Protein AF-A0A7W0YXS5-F1 (afdb_monomer_lite)

pLDDT: mean 85.9, std 16.38, range [38.0, 98.56]

Secondary structure (DSSP, 8-state):
-PPPP-------TTPPPPPTT----SSSS--SSS-HHHHHHHHHHHHHHS-SS--TTSHHHHHHHHHHHHHHHHHHHHHHTS-TT-SB--GGG--SHHHHHHHHH-GGGGBHHHHHHHHHHHHHHHHHHHHHHTT-

Radius of gyration: 17.47 Å; chains: 1; bounding box: 45×54×39 Å

Sequence (136 aa):
MRKVPRIHLRHPRGRAAPTPGSVTFGYGGQSELLDAGEWLFVADRCARVAPGRVTPGTEEARVARQQVATAEAAMGEVLAFVPEGEDMVPDEAMRTVRGRSVYDARPGRFYRDRLEVIRDTYQQIVAEMNAQASKA

Foldseek 3Di:
DDDDDDDDPDDDPDDDDADVLADADDDLAADPPDFLLVLQVLLVVLQVQQDPDDDAPDPSLSSNLNSLNSSLNSLSNSLNQADPPGQFRDQVSQVDPNNNVSCVVPVVCGGNVNSVVSSVVSVVVSVVSVVRNVVD

Structure (mmCIF, N/CA/C/O backbone):
data_AF-A0A7W0YXS5-F1
#
_entry.id   AF-A0A7W0YXS5-F1
#
loop_
_atom_site.group_PDB
_atom_site.id
_atom_site.type_symbol
_atom_site.label_atom_id
_atom_site.label_alt_id
_atom_site.label_comp_id
_atom_site.label_asym_id
_atom_site.label_entity_id
_atom_site.label_seq_id
_atom_site.pdbx_PDB_ins_code
_atom_site.Cartn_x
_atom_site.Cartn_y
_atom_site.Cartn_z
_atom_site.occupancy
_atom_site.B_iso_or_equiv
_atom_site.auth_seq_id
_atom_site.auth_comp_id
_atom_site.auth_asym_id
_atom_site.auth_atom_id
_atom_site.pdbx_PDB_model_num
ATOM 1 N N . MET A 1 1 ? 2.649 40.910 -25.543 1.00 47.62 1 MET A N 1
ATOM 2 C CA . MET A 1 1 ? 3.384 40.145 -24.506 1.00 47.62 1 MET A CA 1
ATOM 3 C C . MET A 1 1 ? 2.401 39.654 -23.447 1.00 47.62 1 MET A C 1
ATOM 5 O O . MET A 1 1 ? 1.893 40.471 -22.692 1.00 47.62 1 MET A O 1
ATOM 9 N N . ARG A 1 2 ? 2.063 38.356 -23.417 1.00 43.22 2 ARG A N 1
ATOM 10 C CA . ARG A 1 2 ? 1.245 37.767 -22.337 1.00 43.22 2 ARG A CA 1
ATOM 11 C C . ARG A 1 2 ? 2.172 37.371 -21.182 1.00 43.22 2 ARG A C 1
ATOM 13 O O . ARG A 1 2 ? 3.153 36.672 -21.414 1.00 43.22 2 ARG A O 1
ATOM 20 N N . LYS A 1 3 ? 1.890 37.850 -19.966 1.00 46.00 3 LYS A N 1
ATOM 21 C CA . LYS A 1 3 ? 2.625 37.466 -18.750 1.00 46.00 3 LYS A CA 1
ATOM 22 C C . LYS A 1 3 ? 2.304 36.008 -18.414 1.00 46.00 3 LYS A C 1
ATOM 24 O O . LYS A 1 3 ? 1.134 35.658 -18.292 1.00 46.00 3 LYS A O 1
ATOM 29 N N . VAL A 1 4 ? 3.335 35.179 -18.268 1.00 48.38 4 VAL A N 1
ATOM 30 C CA . VAL A 1 4 ? 3.206 33.801 -17.779 1.00 48.38 4 VAL A CA 1
ATOM 31 C C . VAL A 1 4 ? 3.007 33.864 -16.259 1.00 48.38 4 VAL A C 1
ATOM 33 O O . VAL A 1 4 ? 3.845 34.464 -15.580 1.00 48.38 4 VAL A O 1
ATOM 36 N N . PRO A 1 5 ? 1.915 33.319 -15.694 1.00 51.53 5 PRO A N 1
ATOM 37 C CA . PRO A 1 5 ? 1.729 33.307 -14.252 1.00 51.53 5 PRO A CA 1
ATOM 38 C C . PRO A 1 5 ? 2.752 32.367 -13.609 1.00 51.53 5 PRO A C 1
ATOM 40 O O . PRO A 1 5 ? 2.925 31.218 -14.014 1.00 51.53 5 PRO A O 1
ATOM 43 N N . ARG A 1 6 ? 3.458 32.880 -12.600 1.00 57.28 6 ARG A N 1
ATOM 44 C CA . ARG A 1 6 ? 4.452 32.129 -11.837 1.00 57.28 6 ARG A CA 1
ATOM 45 C C . ARG A 1 6 ? 3.710 31.227 -10.854 1.00 57.28 6 ARG A C 1
ATOM 47 O O . ARG A 1 6 ? 3.183 31.711 -9.855 1.00 57.28 6 ARG A O 1
ATOM 54 N N . ILE A 1 7 ? 3.633 29.933 -11.152 1.00 61.28 7 ILE A N 1
ATOM 55 C CA . ILE A 1 7 ? 3.078 28.948 -10.219 1.00 61.28 7 ILE A CA 1
ATOM 56 C C . ILE A 1 7 ? 4.044 28.848 -9.039 1.00 61.28 7 ILE A C 1
ATOM 58 O O . ILE A 1 7 ? 5.170 28.368 -9.166 1.00 61.28 7 ILE A O 1
ATOM 62 N N . HIS A 1 8 ? 3.612 29.340 -7.884 1.00 50.22 8 HIS A N 1
ATOM 63 C CA . HIS A 1 8 ? 4.313 29.136 -6.629 1.00 50.22 8 HIS A CA 1
ATOM 64 C C . HIS A 1 8 ? 3.918 27.766 -6.078 1.00 50.22 8 HIS A C 1
ATOM 66 O O . HIS A 1 8 ? 2.920 27.640 -5.374 1.00 50.22 8 HIS A O 1
ATOM 72 N N . LEU A 1 9 ? 4.701 26.736 -6.405 1.00 55.25 9 LEU A N 1
ATOM 73 C CA . LEU A 1 9 ? 4.616 25.444 -5.727 1.00 55.25 9 LEU A CA 1
ATOM 74 C C . LEU A 1 9 ? 5.017 25.657 -4.262 1.00 55.25 9 LEU A C 1
ATOM 76 O O . LEU A 1 9 ? 6.196 25.770 -3.923 1.00 55.25 9 LEU A O 1
ATOM 80 N N . ARG A 1 10 ? 4.021 25.790 -3.384 1.00 48.47 10 ARG A N 1
ATOM 81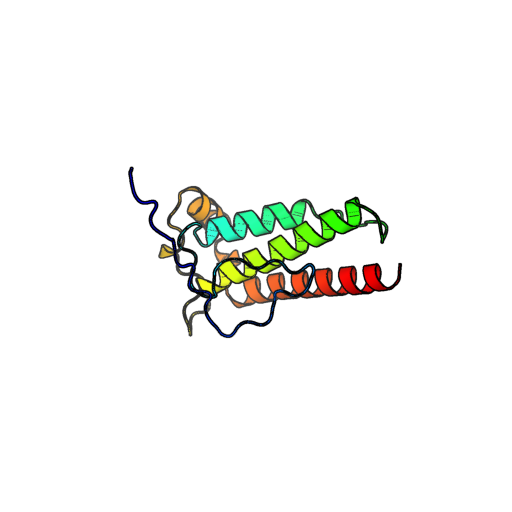 C CA . ARG A 1 10 ? 4.232 25.848 -1.939 1.00 48.47 10 ARG A CA 1
ATOM 82 C C . ARG A 1 10 ? 4.548 24.432 -1.468 1.00 48.47 10 ARG A C 1
ATOM 84 O O . ARG A 1 10 ? 3.638 23.636 -1.276 1.00 48.47 10 ARG A O 1
ATOM 91 N N . HIS A 1 11 ? 5.828 24.115 -1.284 1.00 49.28 11 HIS A N 1
ATOM 92 C CA . HIS A 1 11 ? 6.201 22.893 -0.576 1.00 49.28 11 HIS A CA 1
ATOM 93 C C . HIS A 1 11 ? 5.643 22.960 0.855 1.00 49.28 11 HIS A C 1
ATOM 95 O O . HIS A 1 11 ? 5.937 23.935 1.560 1.00 49.28 11 HIS A O 1
ATOM 101 N N . PRO A 1 12 ? 4.854 21.970 1.312 1.00 49.97 12 PRO A N 1
ATOM 102 C CA . PRO A 1 12 ? 4.552 21.856 2.728 1.00 49.97 12 PRO A CA 1
ATOM 103 C C . PRO A 1 12 ? 5.881 21.685 3.471 1.00 49.97 12 PRO A C 1
ATOM 105 O O . PRO A 1 12 ? 6.630 20.736 3.241 1.00 49.97 12 PRO A O 1
ATOM 108 N N . ARG A 1 13 ? 6.224 22.662 4.315 1.00 38.00 13 ARG A N 1
ATOM 109 C CA . ARG A 1 13 ? 7.388 22.563 5.200 1.00 38.00 13 ARG A CA 1
ATOM 110 C C . ARG A 1 13 ? 7.099 21.464 6.222 1.00 38.00 13 ARG A C 1
ATOM 112 O O . ARG A 1 13 ? 6.070 21.541 6.883 1.00 38.00 13 ARG A O 1
ATOM 119 N N . GLY A 1 14 ? 8.002 20.490 6.360 1.00 49.16 14 GLY A N 1
ATOM 120 C CA . GLY A 1 14 ? 7.972 19.542 7.483 1.00 49.16 14 GLY A CA 1
ATOM 121 C C . GLY A 1 14 ? 8.189 18.060 7.170 1.00 49.16 14 GLY A C 1
ATOM 122 O O . GLY A 1 14 ? 8.180 17.272 8.107 1.00 49.16 14 GLY A O 1
ATOM 123 N N . ARG A 1 15 ? 8.410 17.645 5.914 1.00 53.47 15 ARG A N 1
ATOM 124 C CA . ARG A 1 15 ? 8.787 16.250 5.623 1.00 53.47 15 ARG A CA 1
ATOM 125 C C . ARG A 1 15 ? 10.289 16.114 5.403 1.00 53.47 15 ARG A C 1
ATOM 127 O O . ARG A 1 15 ? 10.889 16.924 4.698 1.00 53.47 15 ARG A O 1
ATOM 134 N N . ALA A 1 16 ? 10.869 15.072 5.997 1.00 53.16 16 ALA A N 1
ATOM 135 C CA . ALA A 1 16 ? 12.180 14.580 5.601 1.00 53.16 16 ALA A CA 1
ATOM 136 C C . ALA A 1 16 ? 12.178 14.316 4.088 1.00 53.16 16 ALA A C 1
ATOM 138 O O . ALA A 1 16 ? 11.148 13.926 3.528 1.00 53.16 16 ALA A O 1
ATOM 139 N N . ALA A 1 17 ? 13.311 14.558 3.425 1.00 56.09 17 ALA A N 1
ATOM 140 C CA . ALA A 1 17 ? 13.460 14.180 2.027 1.00 56.09 17 ALA A CA 1
ATOM 141 C C . ALA A 1 17 ? 13.094 12.692 1.873 1.00 56.09 17 ALA A C 1
ATOM 143 O O . ALA A 1 17 ? 13.452 11.905 2.757 1.00 56.09 17 ALA A O 1
ATOM 144 N N . PRO A 1 18 ? 12.375 12.303 0.803 1.00 58.16 18 PRO A N 1
ATOM 145 C CA . PRO A 1 18 ? 12.113 10.895 0.552 1.00 58.16 18 PRO A CA 1
ATOM 146 C C . PRO A 1 18 ? 13.449 10.153 0.571 1.00 58.16 18 PRO A C 1
ATOM 148 O O . PRO A 1 18 ? 14.419 10.582 -0.062 1.00 58.16 18 PRO A O 1
ATOM 151 N N . THR A 1 19 ? 13.520 9.088 1.365 1.00 63.72 19 THR A N 1
ATOM 152 C CA . THR A 1 19 ? 14.706 8.239 1.427 1.00 63.72 19 THR A CA 1
ATOM 153 C C . THR A 1 19 ? 15.026 7.768 0.007 1.00 63.72 19 THR A C 1
ATOM 155 O O . THR A 1 19 ? 14.112 7.339 -0.697 1.00 63.72 19 THR A O 1
ATOM 158 N N . PRO A 1 20 ? 16.285 7.845 -0.462 1.00 64.19 20 PRO A N 1
ATOM 159 C CA . PRO A 1 20 ? 16.630 7.366 -1.794 1.00 64.19 20 PRO A CA 1
ATOM 160 C C . PRO A 1 20 ? 16.122 5.934 -2.013 1.00 64.19 20 PRO A C 1
ATOM 162 O O . PRO A 1 20 ? 16.494 5.020 -1.282 1.00 64.19 20 PRO A O 1
ATOM 165 N N . GLY A 1 21 ? 15.246 5.752 -3.005 1.00 68.31 21 GLY A N 1
ATOM 166 C CA . GLY A 1 21 ? 14.621 4.461 -3.309 1.00 68.31 21 GLY A CA 1
ATOM 167 C C . GLY A 1 21 ? 13.268 4.192 -2.640 1.00 68.31 21 GLY A C 1
ATOM 168 O O . GLY A 1 21 ? 12.699 3.136 -2.912 1.00 68.31 21 GLY A O 1
ATOM 169 N N . SER A 1 22 ? 12.726 5.106 -1.827 1.00 79.88 22 SER A N 1
ATOM 170 C CA . SER A 1 22 ? 11.333 5.029 -1.374 1.00 79.88 22 SER A CA 1
ATOM 171 C C . SER A 1 22 ? 10.367 5.589 -2.420 1.00 79.88 22 SER A C 1
ATOM 173 O O . SER A 1 22 ? 10.710 6.464 -3.220 1.00 79.88 22 SER A O 1
ATOM 175 N N . VAL A 1 23 ? 9.138 5.074 -2.411 1.00 87.94 23 VAL A N 1
ATOM 176 C CA . VAL A 1 23 ? 8.022 5.600 -3.202 1.00 87.94 23 VAL A CA 1
ATOM 177 C C . VAL A 1 23 ? 7.041 6.245 -2.246 1.00 87.94 23 VAL A C 1
ATOM 179 O O . VAL A 1 23 ? 6.803 5.758 -1.146 1.00 87.94 23 VAL A O 1
ATOM 182 N N . THR A 1 24 ? 6.482 7.382 -2.630 1.00 88.19 24 THR A N 1
ATOM 183 C CA . THR A 1 24 ? 5.436 8.028 -1.846 1.00 88.19 24 THR A CA 1
ATOM 184 C C . THR A 1 24 ? 4.467 8.703 -2.791 1.00 88.19 24 THR A C 1
ATOM 186 O O . THR A 1 24 ? 4.884 9.373 -3.738 1.00 88.19 24 THR A O 1
ATOM 189 N N . PHE A 1 25 ? 3.181 8.524 -2.519 1.00 88.00 25 PHE A N 1
ATOM 190 C CA . PHE A 1 25 ? 2.098 9.208 -3.202 1.00 88.00 25 PHE A CA 1
ATOM 191 C C . PHE A 1 25 ? 1.495 10.278 -2.287 1.00 88.00 25 PHE A C 1
ATOM 193 O O . PHE A 1 25 ? 1.719 10.288 -1.074 1.00 88.00 25 PHE A O 1
ATOM 200 N N . GLY A 1 26 ? 0.811 11.237 -2.914 1.00 80.38 26 GLY A N 1
ATOM 201 C CA . GLY A 1 26 ? 0.077 12.287 -2.219 1.00 80.38 26 GLY A CA 1
ATOM 202 C C . GLY A 1 26 ? 0.904 13.115 -1.227 1.00 80.38 26 GLY A C 1
ATOM 203 O O . GLY A 1 26 ? 2.129 13.241 -1.312 1.00 80.38 26 GLY A O 1
ATOM 204 N N . TYR A 1 27 ? 0.187 13.714 -0.275 1.00 76.25 27 TYR A N 1
ATOM 205 C CA . TYR A 1 27 ? 0.753 14.539 0.797 1.00 76.25 27 TYR A CA 1
ATOM 206 C C . TYR A 1 27 ? 0.216 14.148 2.186 1.00 76.25 27 TYR A C 1
ATOM 208 O O . TYR A 1 27 ? 0.244 14.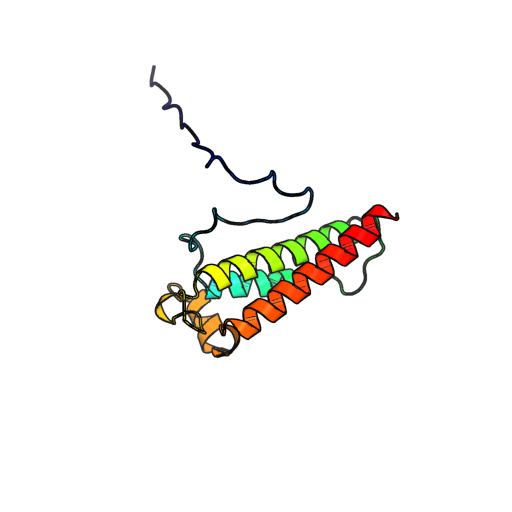965 3.102 1.00 76.25 27 TYR A O 1
ATOM 216 N N . GLY A 1 28 ? -0.249 12.902 2.350 1.00 72.38 28 GLY A N 1
ATOM 217 C CA . GLY A 1 28 ? -0.756 12.366 3.624 1.00 72.38 28 GLY A CA 1
ATOM 218 C C . GLY A 1 28 ? -2.252 12.580 3.881 1.00 72.38 28 GLY A C 1
ATOM 219 O O . GLY A 1 28 ? -2.713 12.295 4.979 1.00 72.38 28 GLY A O 1
ATOM 220 N N . GLY A 1 29 ? -2.994 13.080 2.892 1.00 77.94 29 GLY A N 1
ATOM 221 C CA . GLY A 1 29 ? -4.458 13.079 2.884 1.00 77.94 29 GLY A CA 1
ATOM 222 C C . GLY A 1 29 ? -5.006 12.015 1.935 1.00 77.94 29 GLY A C 1
ATOM 223 O O . GLY A 1 29 ? -4.247 11.408 1.180 1.00 77.94 29 GLY A O 1
ATOM 224 N N . GLN A 1 30 ? -6.324 11.827 1.956 1.00 87.00 30 GLN A N 1
ATOM 225 C CA . GLN A 1 30 ? -7.012 10.933 1.025 1.00 87.00 30 GLN A CA 1
ATOM 226 C C . GLN A 1 30 ? -6.766 11.335 -0.430 1.00 87.00 30 GLN A C 1
ATOM 228 O O . GLN A 1 30 ? -6.704 12.517 -0.774 1.00 87.00 30 GLN A O 1
ATOM 233 N N . SER A 1 31 ? -6.639 10.331 -1.292 1.00 92.56 31 SER A N 1
ATOM 234 C CA . SER A 1 31 ? -6.383 10.546 -2.708 1.00 92.56 31 SER A CA 1
ATOM 235 C C . SER A 1 31 ? -7.616 11.096 -3.429 1.00 92.56 31 SER A C 1
ATOM 237 O O . SER A 1 31 ? -8.707 10.532 -3.363 1.00 92.56 31 SER A O 1
ATOM 239 N N . GLU A 1 32 ? -7.439 12.181 -4.181 1.00 93.25 32 GLU A N 1
ATOM 240 C CA . GLU A 1 32 ? -8.510 12.748 -5.011 1.00 93.25 32 GLU A CA 1
ATOM 241 C C . GLU A 1 32 ? -8.599 12.059 -6.384 1.00 93.25 32 GLU A C 1
ATOM 243 O O . GLU A 1 32 ? -9.690 11.936 -6.952 1.00 93.25 32 GLU A O 1
ATOM 248 N N . LEU A 1 33 ? -7.461 11.565 -6.891 1.00 94.81 33 LEU A N 1
ATOM 249 C CA . LEU A 1 33 ? -7.313 11.035 -8.251 1.00 94.81 33 LEU A CA 1
ATOM 250 C C . LEU A 1 33 ? -7.754 9.582 -8.389 1.00 94.81 33 LEU A C 1
ATOM 252 O O . LEU A 1 33 ? -8.502 9.265 -9.307 1.00 94.81 33 LEU A O 1
ATOM 256 N N . LEU A 1 34 ? -7.268 8.716 -7.502 1.00 97.50 34 LEU A N 1
ATOM 257 C CA . LEU A 1 34 ? -7.632 7.306 -7.477 1.00 97.50 34 LEU A CA 1
ATOM 258 C C . LEU A 1 34 ? -8.501 7.052 -6.255 1.00 97.50 34 LEU A C 1
ATOM 260 O O . LEU A 1 34 ? -8.294 7.632 -5.188 1.00 97.50 34 LEU A O 1
ATOM 264 N N . ASP A 1 35 ? -9.492 6.193 -6.423 1.00 98.31 35 ASP A N 1
ATOM 265 C CA . ASP A 1 35 ? -10.290 5.714 -5.306 1.00 98.31 35 ASP A CA 1
ATOM 266 C C . ASP A 1 35 ? -9.574 4.565 -4.562 1.00 98.31 35 ASP A C 1
ATOM 268 O O . ASP A 1 35 ? -8.529 4.068 -5.000 1.00 98.31 35 ASP A O 1
ATOM 272 N N . ALA A 1 36 ? -10.103 4.144 -3.412 1.00 98.12 36 ALA A N 1
ATOM 273 C CA . ALA A 1 36 ? -9.448 3.122 -2.597 1.00 98.12 36 ALA A CA 1
ATOM 274 C C . ALA A 1 36 ? -9.310 1.763 -3.316 1.00 98.12 36 ALA A C 1
ATOM 276 O O . ALA A 1 36 ? -8.320 1.050 -3.134 1.00 98.12 36 ALA A O 1
ATOM 277 N N . GLY A 1 37 ? -10.275 1.397 -4.159 1.00 98.44 37 GLY A N 1
ATOM 278 C CA . GLY A 1 37 ? -10.241 0.150 -4.918 1.00 98.44 37 GLY A CA 1
ATOM 279 C C . GLY A 1 37 ? -9.247 0.201 -6.077 1.00 98.44 37 GLY A C 1
ATOM 280 O O . GLY A 1 37 ? -8.572 -0.791 -6.359 1.00 98.44 37 GLY A O 1
ATOM 281 N N . GLU A 1 38 ? -9.087 1.357 -6.717 1.00 98.56 38 GLU A N 1
ATOM 282 C CA . GLU A 1 38 ? -8.062 1.579 -7.734 1.00 98.56 38 GLU A CA 1
ATOM 283 C C . GLU A 1 38 ? -6.650 1.562 -7.147 1.00 98.56 38 GLU A C 1
ATOM 285 O O . GLU A 1 38 ? -5.753 0.972 -7.754 1.00 98.56 38 GLU A O 1
ATOM 290 N N . TRP A 1 39 ? -6.441 2.110 -5.949 1.00 98.38 39 TRP A N 1
ATOM 291 C CA . TRP A 1 39 ? -5.164 1.965 -5.245 1.00 98.38 39 TRP A CA 1
ATOM 292 C C . TRP A 1 39 ? -4.842 0.509 -4.916 1.00 98.38 39 TRP A C 1
ATOM 294 O O . TRP A 1 39 ? -3.718 0.060 -5.158 1.00 98.38 39 TRP A O 1
ATOM 304 N N . LEU A 1 40 ? -5.828 -0.269 -4.459 1.00 98.19 40 LEU A N 1
ATOM 305 C CA . LEU A 1 40 ? -5.629 -1.699 -4.221 1.00 98.19 40 LEU A CA 1
ATOM 306 C C . LEU A 1 40 ? -5.319 -2.458 -5.524 1.00 98.19 40 LEU A C 1
ATOM 308 O O . LEU A 1 40 ? -4.504 -3.383 -5.531 1.00 98.19 40 LEU A O 1
ATOM 312 N N . PHE A 1 41 ? -5.910 -2.044 -6.648 1.00 98.06 41 PHE A N 1
ATOM 313 C CA . PHE A 1 41 ? -5.557 -2.564 -7.970 1.00 98.06 41 PHE A CA 1
ATOM 314 C C . PHE A 1 41 ? -4.107 -2.242 -8.357 1.00 98.06 41 PHE A C 1
ATOM 316 O O . PHE A 1 41 ? -3.409 -3.118 -8.873 1.00 98.06 41 PHE A O 1
ATOM 323 N N . VAL A 1 42 ? -3.630 -1.017 -8.106 1.00 97.88 42 VAL A N 1
ATOM 324 C CA . VAL A 1 42 ? -2.225 -0.634 -8.333 1.00 97.88 42 VAL A CA 1
ATOM 325 C C . VAL A 1 42 ? -1.295 -1.505 -7.491 1.00 97.88 42 VAL A C 1
ATOM 327 O O . VAL A 1 42 ? -0.360 -2.091 -8.042 1.00 97.88 42 VAL A O 1
ATOM 330 N N . ALA A 1 43 ? -1.592 -1.668 -6.199 1.00 97.38 43 ALA A N 1
ATOM 331 C CA . ALA A 1 43 ? -0.811 -2.515 -5.302 1.00 97.38 43 ALA A CA 1
ATOM 332 C C . ALA A 1 43 ? -0.709 -3.958 -5.828 1.00 97.38 43 ALA A C 1
ATOM 334 O O . ALA A 1 43 ? 0.390 -4.503 -5.939 1.00 97.38 43 ALA A O 1
ATOM 335 N N . ASP A 1 44 ? -1.831 -4.549 -6.249 1.00 96.31 44 ASP A N 1
ATOM 336 C CA . ASP A 1 44 ? -1.865 -5.899 -6.821 1.00 96.31 44 ASP A CA 1
ATOM 337 C C . ASP A 1 44 ? -1.040 -6.028 -8.102 1.00 96.31 44 ASP A C 1
ATOM 339 O O . ASP A 1 44 ? -0.370 -7.040 -8.320 1.00 96.31 44 ASP A O 1
ATOM 343 N N . ARG A 1 45 ? -1.104 -5.029 -8.985 1.00 95.94 45 ARG A N 1
ATOM 344 C CA . ARG A 1 45 ? -0.367 -5.042 -10.254 1.00 95.94 45 ARG A CA 1
ATOM 345 C C . ARG A 1 45 ? 1.133 -4.974 -10.012 1.00 95.94 45 ARG A C 1
ATOM 347 O O . ARG A 1 45 ? 1.863 -5.757 -10.611 1.00 95.94 45 ARG A O 1
ATOM 354 N N . CYS A 1 46 ? 1.574 -4.096 -9.120 1.00 94.62 46 CYS A N 1
ATOM 355 C CA . CYS A 1 46 ? 2.984 -3.939 -8.791 1.00 94.62 46 CYS A CA 1
ATOM 356 C C . CYS A 1 46 ? 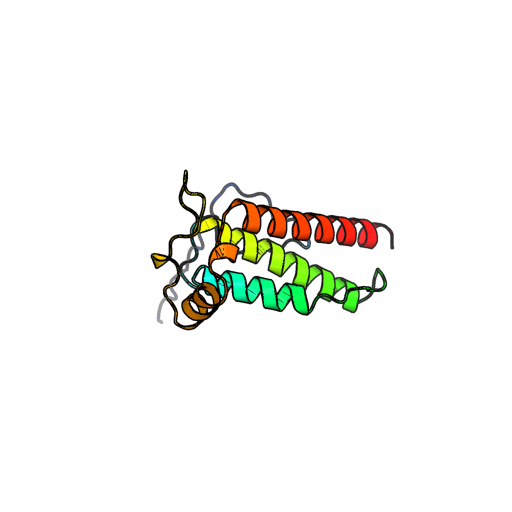3.537 -5.168 -8.052 1.00 94.62 46 CYS A C 1
ATOM 358 O O . CYS A 1 46 ? 4.572 -5.704 -8.445 1.00 94.62 46 CYS A O 1
ATOM 360 N N . ALA A 1 47 ? 2.809 -5.701 -7.067 1.00 91.19 47 ALA A N 1
ATOM 361 C CA . ALA A 1 47 ? 3.241 -6.881 -6.316 1.00 91.19 47 ALA A CA 1
ATOM 362 C C . ALA A 1 47 ? 3.367 -8.144 -7.190 1.00 91.19 47 ALA A C 1
ATOM 364 O O . ALA A 1 47 ? 4.266 -8.952 -6.981 1.00 91.19 47 ALA A O 1
ATOM 365 N N . ARG A 1 48 ? 2.506 -8.313 -8.205 1.00 87.75 48 ARG A N 1
ATOM 366 C CA . ARG A 1 48 ? 2.560 -9.463 -9.133 1.00 87.75 48 ARG A CA 1
ATOM 367 C C . ARG A 1 48 ? 3.760 -9.451 -10.071 1.00 87.75 48 ARG A C 1
ATOM 369 O O . ARG A 1 48 ? 4.161 -10.510 -10.543 1.00 87.75 48 ARG A O 1
ATOM 376 N N . VAL A 1 49 ? 4.266 -8.267 -10.404 1.00 75.56 49 VAL A N 1
ATOM 377 C CA . VAL A 1 49 ? 5.374 -8.101 -11.355 1.00 75.56 49 VAL A CA 1
ATOM 378 C C . VAL A 1 49 ? 6.730 -8.233 -10.655 1.00 75.56 49 VAL A C 1
ATOM 380 O O . VAL A 1 49 ? 7.738 -8.443 -11.325 1.00 75.56 49 VAL A O 1
ATOM 383 N N . ALA A 1 50 ? 6.770 -8.173 -9.319 1.00 67.94 50 ALA A N 1
ATOM 384 C CA . ALA A 1 50 ? 7.983 -8.419 -8.552 1.00 67.94 50 ALA A CA 1
ATOM 385 C C . ALA A 1 50 ? 8.468 -9.874 -8.771 1.00 67.94 50 ALA A C 1
ATOM 387 O O . ALA A 1 50 ? 7.773 -10.819 -8.387 1.00 67.94 50 ALA A O 1
ATOM 388 N N . PRO A 1 51 ? 9.644 -10.095 -9.388 1.00 62.22 51 PRO A N 1
ATOM 389 C CA . PRO A 1 51 ? 10.195 -11.430 -9.571 1.00 62.22 51 PRO A CA 1
ATOM 390 C C . PRO A 1 51 ? 10.536 -12.043 -8.208 1.00 62.22 51 PRO A C 1
ATOM 392 O O . PRO A 1 51 ? 11.191 -11.409 -7.383 1.00 62.22 51 PRO A O 1
ATOM 395 N N . GLY A 1 52 ? 10.128 -13.294 -7.975 1.00 66.81 52 GLY A N 1
ATOM 396 C CA . GLY A 1 52 ? 10.321 -13.963 -6.680 1.00 66.81 52 GLY A CA 1
ATOM 397 C C . GLY A 1 52 ? 11.788 -14.208 -6.296 1.00 66.81 52 GLY A C 1
ATOM 398 O O . GLY A 1 52 ? 12.099 -14.344 -5.116 1.00 66.81 52 GLY A O 1
ATOM 399 N N . ARG A 1 53 ? 12.702 -14.254 -7.273 1.00 72.00 53 ARG A N 1
ATOM 400 C CA . ARG A 1 53 ? 14.154 -14.251 -7.054 1.00 72.00 53 ARG A CA 1
ATOM 401 C C . ARG A 1 53 ? 14.813 -13.361 -8.097 1.00 72.00 53 ARG A C 1
ATOM 403 O O . ARG A 1 53 ? 14.599 -13.551 -9.290 1.00 72.00 53 ARG A O 1
ATOM 410 N N . VAL A 1 54 ? 15.628 -12.426 -7.630 1.00 83.00 54 VAL A N 1
ATOM 411 C CA . VAL A 1 54 ? 16.448 -11.538 -8.456 1.00 83.00 54 VAL A CA 1
ATOM 412 C C . VAL A 1 54 ? 17.890 -11.608 -7.977 1.00 83.00 54 VAL A C 1
ATOM 414 O O . VAL A 1 54 ? 18.141 -11.765 -6.782 1.00 83.00 54 VAL A O 1
ATOM 417 N N . THR A 1 55 ? 18.840 -11.504 -8.901 1.00 86.31 55 THR A N 1
ATOM 418 C CA . THR A 1 55 ? 20.260 -11.411 -8.547 1.00 86.31 55 THR A CA 1
ATOM 419 C C . THR A 1 55 ? 20.552 -9.994 -8.049 1.00 86.31 55 THR A C 1
ATOM 421 O O . THR A 1 55 ? 20.260 -9.042 -8.779 1.00 86.31 55 THR A O 1
ATOM 424 N N . PRO A 1 56 ? 21.117 -9.808 -6.841 1.00 85.38 56 PRO A N 1
ATOM 425 C CA . PRO A 1 56 ? 21.473 -8.481 -6.342 1.00 85.38 56 PRO A CA 1
ATOM 426 C C . PRO A 1 56 ? 22.370 -7.707 -7.319 1.00 85.38 56 PRO A C 1
ATOM 428 O O . PRO A 1 56 ? 23.184 -8.297 -8.024 1.00 85.38 56 PRO A O 1
ATOM 431 N N . GLY A 1 57 ? 22.202 -6.384 -7.375 1.00 85.00 57 GLY A N 1
ATOM 432 C CA . GLY A 1 57 ? 22.991 -5.497 -8.244 1.00 85.00 57 GLY A CA 1
ATOM 433 C C . GLY A 1 57 ? 22.556 -5.445 -9.716 1.00 85.00 57 GLY A C 1
ATOM 434 O O . GLY A 1 57 ? 23.103 -4.653 -10.478 1.00 85.00 57 GLY A O 1
ATOM 435 N N . THR A 1 58 ? 21.565 -6.241 -10.125 1.00 89.62 58 THR A N 1
ATOM 436 C CA . THR A 1 58 ? 21.039 -6.240 -11.502 1.00 89.62 58 THR A CA 1
ATOM 437 C C . THR A 1 58 ? 19.940 -5.197 -11.726 1.00 89.62 58 THR A C 1
ATOM 439 O O . THR A 1 58 ? 19.324 -4.695 -10.778 1.00 89.62 58 THR A O 1
ATOM 442 N N . GLU A 1 59 ? 19.652 -4.893 -12.995 1.00 89.00 59 GLU A N 1
ATOM 443 C CA . GLU A 1 59 ? 18.524 -4.030 -13.359 1.00 89.00 59 GLU A CA 1
ATOM 444 C C . GLU A 1 59 ? 17.192 -4.652 -12.932 1.00 89.00 59 GLU A C 1
ATOM 446 O O . GLU A 1 59 ? 16.315 -3.969 -12.405 1.00 89.00 59 GLU A O 1
ATOM 451 N N . GLU A 1 60 ? 17.063 -5.967 -13.077 1.00 88.88 60 GLU A N 1
ATOM 452 C CA . GLU A 1 60 ? 15.895 -6.731 -12.661 1.00 88.88 60 GLU A CA 1
ATOM 453 C C . GLU A 1 60 ? 15.653 -6.585 -11.156 1.00 88.88 60 GLU A C 1
ATOM 455 O O . GLU A 1 60 ? 14.512 -6.383 -10.740 1.00 88.88 60 GLU A O 1
ATOM 460 N N . ALA A 1 61 ? 16.711 -6.608 -10.336 1.00 88.31 61 ALA A N 1
ATOM 461 C CA . ALA A 1 61 ? 16.599 -6.359 -8.901 1.00 88.31 61 ALA A CA 1
ATOM 462 C C . ALA A 1 61 ? 16.157 -4.923 -8.587 1.00 88.31 61 ALA A C 1
ATOM 464 O O . ALA A 1 61 ? 15.328 -4.707 -7.698 1.00 88.31 61 ALA A O 1
ATOM 465 N N . ARG A 1 62 ? 16.652 -3.934 -9.341 1.00 88.81 62 ARG A N 1
ATOM 466 C CA . ARG A 1 62 ? 16.230 -2.534 -9.197 1.00 88.81 62 ARG A CA 1
ATOM 467 C C . ARG A 1 62 ? 14.750 -2.354 -9.531 1.00 88.81 62 ARG A C 1
ATOM 469 O O . ARG A 1 62 ? 14.035 -1.696 -8.772 1.00 88.81 62 ARG A O 1
ATOM 476 N N . VAL A 1 63 ? 14.288 -2.951 -10.630 1.00 89.94 63 VAL A N 1
ATOM 477 C CA . VAL A 1 63 ? 12.880 -2.922 -11.054 1.00 89.94 63 VAL A CA 1
ATOM 478 C C . VAL A 1 63 ? 11.999 -3.655 -10.047 1.00 89.94 63 VAL A C 1
ATOM 480 O O . VAL A 1 63 ? 10.976 -3.111 -9.640 1.00 89.94 63 VAL A O 1
ATOM 483 N N . ALA A 1 64 ? 12.408 -4.840 -9.588 1.00 90.94 64 ALA A N 1
ATOM 484 C CA . ALA A 1 64 ? 11.698 -5.609 -8.568 1.00 90.94 64 ALA A CA 1
ATOM 485 C C . ALA A 1 64 ? 11.456 -4.780 -7.306 1.00 90.94 64 ALA A C 1
ATOM 487 O O . ALA A 1 64 ? 10.315 -4.613 -6.877 1.00 90.94 64 ALA A O 1
ATOM 488 N N . ARG A 1 65 ? 12.524 -4.182 -6.769 1.00 91.12 65 ARG A N 1
ATOM 489 C CA . ARG A 1 65 ? 12.447 -3.299 -5.605 1.00 91.12 65 ARG A CA 1
ATOM 490 C C . ARG A 1 65 ? 11.497 -2.133 -5.856 1.00 91.12 65 ARG A C 1
ATOM 492 O O . ARG A 1 65 ? 10.664 -1.837 -5.006 1.00 91.12 65 ARG A O 1
ATOM 499 N N . GLN A 1 66 ? 11.599 -1.483 -7.016 1.00 92.19 66 GLN A N 1
ATOM 500 C CA . GLN A 1 66 ? 10.732 -0.359 -7.367 1.00 92.19 66 GLN A CA 1
ATOM 501 C C . GLN A 1 66 ? 9.251 -0.763 -7.394 1.00 92.19 66 GLN A C 1
ATOM 503 O O . GLN A 1 66 ? 8.403 -0.005 -6.926 1.00 92.19 66 GLN A O 1
ATOM 508 N N . GLN A 1 67 ? 8.931 -1.951 -7.911 1.00 94.38 67 GLN A N 1
ATOM 509 C CA . GLN A 1 67 ? 7.562 -2.465 -7.934 1.00 94.38 67 GLN A CA 1
ATOM 510 C C . GLN A 1 67 ? 7.046 -2.761 -6.522 1.00 94.38 67 GLN A C 1
ATOM 512 O O . GLN A 1 67 ? 5.954 -2.316 -6.180 1.00 94.38 67 GLN A O 1
ATOM 517 N N . VAL A 1 68 ? 7.829 -3.427 -5.667 1.00 94.44 68 VAL A N 1
ATOM 518 C CA . VAL A 1 68 ? 7.399 -3.703 -4.283 1.00 94.44 68 VAL A CA 1
ATOM 519 C C . VAL A 1 68 ? 7.236 -2.406 -3.482 1.00 94.44 68 VAL A C 1
ATOM 521 O O . VAL A 1 68 ? 6.224 -2.243 -2.809 1.00 94.44 68 VAL A O 1
ATOM 524 N N . ALA A 1 69 ? 8.151 -1.442 -3.622 1.00 94.44 69 ALA A N 1
ATOM 525 C CA . ALA A 1 69 ? 8.023 -0.127 -2.985 1.00 94.44 69 ALA A CA 1
ATOM 526 C C . ALA A 1 69 ? 6.788 0.643 -3.483 1.00 94.44 69 ALA A C 1
ATOM 528 O O . ALA A 1 69 ? 6.109 1.318 -2.718 1.00 94.44 69 ALA A O 1
ATOM 529 N N . THR A 1 70 ? 6.446 0.506 -4.767 1.00 95.75 70 THR A N 1
ATOM 530 C CA . THR A 1 70 ? 5.215 1.096 -5.312 1.00 95.75 70 THR A CA 1
ATOM 531 C C . THR A 1 70 ? 3.970 0.426 -4.732 1.00 95.75 70 THR A C 1
ATOM 533 O O . THR A 1 70 ? 2.998 1.115 -4.426 1.00 95.75 70 THR A O 1
ATOM 536 N N . ALA A 1 71 ? 3.994 -0.897 -4.544 1.00 96.62 71 ALA A N 1
ATOM 537 C CA . ALA A 1 71 ? 2.899 -1.623 -3.910 1.00 96.62 71 ALA A CA 1
ATOM 538 C C . ALA A 1 71 ? 2.724 -1.222 -2.436 1.00 96.62 71 ALA A C 1
ATOM 540 O O . ALA A 1 71 ? 1.599 -0.984 -2.011 1.00 96.62 71 ALA A O 1
ATOM 541 N N . GLU A 1 72 ? 3.816 -1.086 -1.681 1.00 96.19 72 GLU A N 1
ATOM 542 C CA . GLU A 1 72 ? 3.819 -0.586 -0.298 1.00 96.19 72 GLU A CA 1
ATOM 543 C C . GLU A 1 72 ? 3.196 0.812 -0.197 1.00 96.19 72 GLU A C 1
ATOM 545 O O . GLU A 1 72 ? 2.228 1.004 0.541 1.00 96.19 72 GLU A O 1
ATOM 550 N N . ALA A 1 73 ? 3.665 1.756 -1.016 1.00 96.06 73 ALA A N 1
ATOM 551 C CA . ALA A 1 73 ? 3.120 3.110 -1.052 1.00 96.06 73 ALA A CA 1
ATOM 552 C C . ALA A 1 73 ? 1.629 3.136 -1.436 1.00 96.06 73 ALA A C 1
ATOM 554 O O . ALA A 1 73 ? 0.849 3.871 -0.833 1.00 96.06 73 ALA A O 1
ATOM 555 N N . ALA A 1 74 ? 1.208 2.307 -2.398 1.00 97.25 74 ALA A N 1
ATOM 556 C CA . ALA A 1 74 ? -0.196 2.188 -2.785 1.00 97.25 74 ALA A CA 1
ATOM 557 C C . ALA A 1 74 ? -1.072 1.636 -1.646 1.00 97.25 74 ALA A C 1
ATOM 559 O O . ALA A 1 74 ? -2.180 2.125 -1.449 1.00 97.25 74 ALA A O 1
ATOM 560 N N . MET A 1 75 ? -0.583 0.674 -0.855 1.00 97.50 75 MET A N 1
ATOM 561 C CA . MET A 1 75 ? -1.297 0.195 0.339 1.00 97.50 75 MET A CA 1
ATOM 562 C C . MET A 1 75 ? -1.469 1.305 1.384 1.00 97.50 75 MET A C 1
ATOM 564 O O . MET A 1 75 ? -2.525 1.395 2.009 1.00 97.50 75 MET A O 1
ATOM 568 N N . GLY A 1 76 ? -0.465 2.175 1.538 1.00 96.00 76 GLY A N 1
ATOM 569 C CA . GLY A 1 76 ? -0.565 3.379 2.365 1.00 96.00 76 GLY A CA 1
ATOM 570 C C . GLY A 1 76 ? -1.688 4.321 1.917 1.00 96.00 76 GLY A C 1
ATOM 571 O O . GLY A 1 76 ? -2.444 4.809 2.754 1.00 96.00 76 GLY A O 1
ATOM 572 N N . GLU A 1 77 ? -1.858 4.514 0.608 1.00 97.81 77 GLU A N 1
ATOM 573 C CA . GLU A 1 77 ? -2.962 5.312 0.060 1.00 97.81 77 GLU A CA 1
ATOM 574 C C . GLU A 1 77 ? -4.330 4.660 0.302 1.00 97.81 77 GLU A C 1
ATOM 576 O O . GLU A 1 77 ? -5.268 5.368 0.656 1.00 97.81 77 GLU A O 1
ATOM 581 N N . VAL A 1 78 ? -4.462 3.327 0.194 1.00 97.75 78 VAL A N 1
ATOM 582 C CA . VAL A 1 78 ? -5.716 2.629 0.559 1.00 97.75 78 VAL A CA 1
ATOM 583 C C . VAL A 1 78 ? -6.047 2.858 2.036 1.00 97.75 78 VAL A C 1
ATOM 585 O O . VAL A 1 78 ? -7.186 3.179 2.369 1.00 97.75 78 VAL A O 1
ATOM 588 N N . LEU A 1 79 ? -5.055 2.730 2.922 1.00 96.88 79 LEU A N 1
ATOM 589 C CA . LEU A 1 79 ? -5.226 2.928 4.364 1.00 96.88 79 LEU A CA 1
ATOM 590 C C . LEU A 1 79 ? -5.656 4.351 4.727 1.00 96.88 79 LEU A C 1
ATOM 592 O O . LEU A 1 79 ? -6.407 4.524 5.682 1.00 96.88 79 LEU A O 1
ATOM 596 N N . ALA A 1 80 ? -5.244 5.358 3.953 1.00 96.00 80 ALA A N 1
ATOM 597 C CA . ALA A 1 80 ? -5.669 6.742 4.163 1.00 96.00 80 ALA A CA 1
ATOM 598 C C . ALA A 1 80 ? -7.188 6.939 3.985 1.00 96.00 80 ALA A C 1
ATOM 600 O O . ALA A 1 80 ? -7.745 7.912 4.495 1.00 96.00 80 ALA A O 1
ATOM 601 N N . PHE A 1 81 ? -7.874 6.021 3.292 1.00 96.94 81 PHE A N 1
ATOM 602 C CA . PHE A 1 81 ? -9.333 6.039 3.180 1.00 96.94 81 PHE A CA 1
ATOM 603 C C . PHE A 1 81 ? -10.058 5.455 4.392 1.00 96.94 81 PHE A C 1
ATOM 605 O O . PHE A 1 81 ? -11.264 5.658 4.486 1.00 96.94 81 PHE A O 1
ATOM 612 N N . VAL A 1 82 ? -9.376 4.762 5.312 1.00 96.62 82 VAL A N 1
ATOM 613 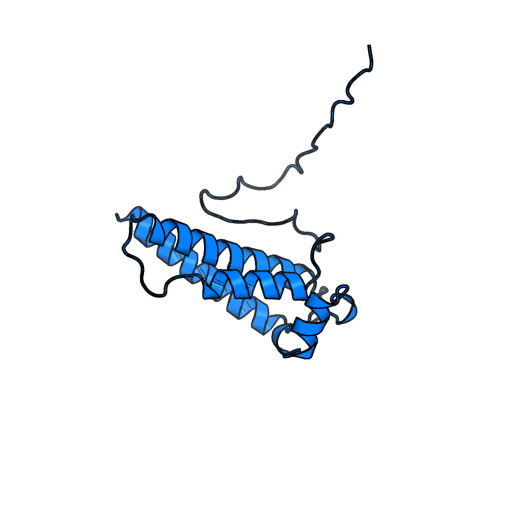C CA . VAL A 1 82 ? -10.014 4.235 6.526 1.00 96.62 82 VAL A CA 1
ATOM 614 C C . VAL A 1 82 ? -10.159 5.370 7.547 1.00 96.62 82 VAL A C 1
ATOM 616 O O . VAL A 1 82 ? -9.135 5.880 8.017 1.00 96.62 82 VAL A O 1
ATOM 619 N N . PRO A 1 83 ? -11.389 5.774 7.919 1.00 95.50 83 PRO A N 1
ATOM 620 C CA . PRO A 1 83 ? -11.599 6.814 8.918 1.00 95.50 83 PRO A CA 1
ATOM 621 C C . PRO A 1 83 ? -10.977 6.449 10.269 1.00 95.50 83 PRO A C 1
ATOM 623 O O . PRO A 1 83 ? -10.759 5.279 10.591 1.00 95.50 83 PRO A O 1
ATOM 626 N N . GLU A 1 84 ? -10.686 7.464 11.078 1.00 93.38 84 GLU A N 1
ATOM 627 C CA . GLU A 1 84 ? -10.219 7.250 12.446 1.00 93.38 84 GLU A CA 1
ATOM 628 C C . GLU A 1 84 ? -11.289 6.510 13.265 1.00 93.38 84 GLU A C 1
ATOM 630 O O . GLU A 1 84 ? -12.459 6.883 13.238 1.00 93.38 84 GLU A O 1
ATOM 635 N N . GLY A 1 85 ? -10.887 5.451 13.974 1.00 94.56 85 GLY A N 1
ATOM 636 C CA . GLY A 1 85 ? -11.793 4.609 14.765 1.00 94.56 85 GLY A CA 1
ATOM 637 C C . GLY A 1 85 ? -12.558 3.540 13.978 1.00 94.56 85 GLY A C 1
ATOM 638 O O . GLY A 1 85 ? -13.232 2.728 14.600 1.00 94.56 85 GLY A O 1
ATOM 639 N N . GLU A 1 86 ? -12.429 3.508 12.649 1.00 97.00 86 GLU A N 1
ATOM 640 C CA . GLU A 1 86 ? -13.048 2.486 11.802 1.00 97.00 86 GLU A CA 1
ATOM 641 C C . GLU A 1 86 ? -12.057 1.380 11.422 1.00 97.00 86 GLU A C 1
ATOM 643 O O . GLU A 1 86 ? -10.860 1.625 11.215 1.00 97.00 86 GLU A O 1
ATOM 648 N N . ASP A 1 87 ? -12.587 0.170 11.251 1.00 97.81 87 ASP A N 1
ATOM 649 C CA . ASP A 1 87 ? -11.812 -1.036 10.932 1.00 97.81 87 ASP A CA 1
ATOM 650 C C . ASP A 1 87 ? -11.792 -1.357 9.434 1.00 97.81 87 ASP A C 1
ATOM 652 O O . ASP A 1 87 ? -11.171 -2.333 9.012 1.00 97.81 87 ASP A O 1
ATOM 656 N N . MET A 1 88 ? -12.480 -0.577 8.599 1.00 98.06 88 MET A N 1
ATOM 657 C CA . MET A 1 88 ? -12.632 -0.874 7.176 1.00 98.06 88 MET A CA 1
ATOM 658 C C . MET A 1 88 ? -12.741 0.393 6.334 1.00 98.06 88 MET A C 1
ATOM 660 O O . MET A 1 88 ? -13.285 1.405 6.770 1.00 98.06 88 MET A O 1
ATOM 664 N N . VAL A 1 89 ? -12.244 0.329 5.098 1.00 98.12 89 VAL A N 1
ATOM 665 C CA . VAL A 1 89 ? -12.516 1.377 4.110 1.00 98.12 89 VAL A CA 1
ATOM 666 C C . VAL A 1 89 ? -14.030 1.424 3.830 1.00 98.12 89 VAL A C 1
ATOM 668 O O . VAL A 1 89 ? -14.590 0.386 3.456 1.00 98.12 89 VAL A O 1
ATOM 671 N N . PRO A 1 90 ? -14.682 2.595 3.960 1.00 97.12 90 PRO A N 1
ATOM 672 C CA . PRO A 1 90 ? -16.102 2.757 3.674 1.00 97.12 90 PRO A CA 1
ATOM 673 C C . PRO A 1 90 ? -16.394 2.488 2.198 1.00 97.12 90 PRO A C 1
ATOM 675 O O . PRO A 1 90 ? -15.568 2.760 1.319 1.00 97.12 90 PRO A O 1
ATOM 678 N N . ASP A 1 91 ? -17.568 1.946 1.898 1.00 95.94 91 ASP A N 1
ATOM 679 C CA . ASP A 1 91 ? -17.909 1.570 0.530 1.00 95.94 91 ASP A CA 1
ATOM 680 C C . ASP A 1 91 ? -18.088 2.804 -0.372 1.00 95.94 91 ASP A C 1
ATOM 682 O O . ASP A 1 91 ? -17.830 2.731 -1.577 1.00 95.94 91 ASP A O 1
ATOM 686 N N . GLU A 1 92 ? -18.428 3.964 0.195 1.00 96.75 92 GLU A N 1
ATOM 687 C CA . GLU A 1 92 ? -18.508 5.241 -0.513 1.00 96.75 92 GLU A CA 1
ATOM 688 C C . GLU A 1 92 ? -17.142 5.703 -1.043 1.00 96.75 92 GLU A C 1
ATOM 690 O O . GLU A 1 92 ? -17.075 6.500 -1.9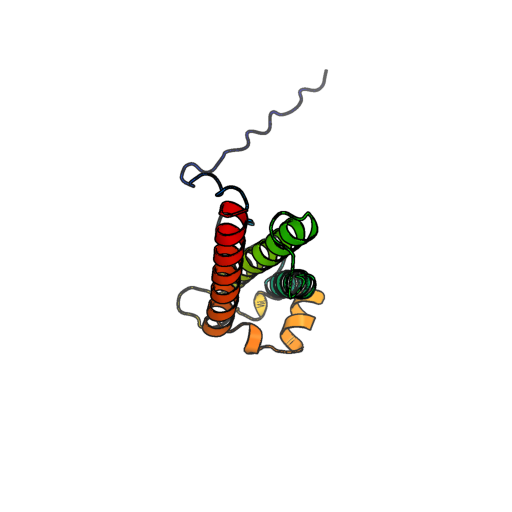84 1.00 96.75 92 GLU A O 1
ATOM 695 N N . ALA A 1 93 ? -16.037 5.157 -0.518 1.00 97.25 93 ALA A N 1
ATOM 696 C CA . ALA A 1 93 ? -14.699 5.401 -1.049 1.00 97.25 93 ALA A CA 1
ATOM 697 C C . ALA A 1 93 ? -14.444 4.704 -2.398 1.00 97.25 93 ALA A C 1
ATOM 699 O O . ALA A 1 93 ? -13.419 4.978 -3.020 1.00 97.25 93 ALA A O 1
ATOM 700 N N . MET A 1 94 ? -15.347 3.842 -2.885 1.00 98.06 94 MET A N 1
ATOM 701 C CA . MET A 1 94 ? -15.272 3.190 -4.203 1.00 98.06 94 MET A CA 1
ATOM 702 C C . MET A 1 94 ? -16.077 3.988 -5.238 1.00 98.06 94 MET A C 1
ATOM 704 O O . MET A 1 94 ? -17.206 3.630 -5.596 1.00 98.06 94 MET A O 1
ATOM 708 N N . ARG A 1 95 ? -15.497 5.106 -5.687 1.00 97.81 95 ARG A N 1
ATOM 709 C CA . ARG A 1 95 ? -16.138 6.112 -6.556 1.00 97.81 95 ARG A CA 1
ATOM 710 C C . ARG A 1 95 ? -16.169 5.721 -8.035 1.00 97.81 95 ARG A C 1
ATOM 712 O O . ARG A 1 95 ? -16.968 6.256 -8.800 1.00 97.81 95 ARG A O 1
ATOM 719 N N . THR A 1 96 ? -15.282 4.829 -8.458 1.00 98.06 96 THR A N 1
ATOM 720 C CA . THR A 1 96 ? -15.108 4.425 -9.854 1.00 98.06 96 THR A CA 1
ATOM 721 C C . THR A 1 96 ? -15.631 3.015 -10.099 1.00 98.06 96 THR A C 1
ATOM 723 O O . THR A 1 96 ? -15.687 2.173 -9.203 1.00 98.06 96 THR A O 1
ATOM 726 N N . VAL A 1 97 ? -15.952 2.716 -11.361 1.00 98.19 97 VAL A N 1
ATOM 727 C CA . VAL A 1 97 ? -16.360 1.364 -11.784 1.00 98.19 97 VAL A CA 1
ATOM 728 C C . VAL A 1 97 ? -15.262 0.336 -11.496 1.00 98.19 97 VAL A C 1
ATOM 730 O O . VAL A 1 97 ? -15.547 -0.783 -11.072 1.00 98.19 97 VAL A O 1
ATOM 733 N N . ARG A 1 98 ? -13.992 0.710 -11.703 1.00 97.94 98 ARG A N 1
ATOM 734 C CA . ARG A 1 98 ? -12.853 -0.175 -11.442 1.00 97.94 98 ARG A CA 1
ATOM 735 C C . ARG A 1 98 ? -12.699 -0.445 -9.952 1.00 97.94 98 ARG A C 1
ATOM 737 O O . ARG A 1 98 ? -12.594 -1.608 -9.573 1.00 97.94 98 ARG A O 1
ATOM 744 N N . GLY A 1 99 ? -12.706 0.601 -9.130 1.00 98.06 99 GLY A N 1
ATOM 745 C CA . GLY A 1 99 ? -12.601 0.474 -7.682 1.00 98.06 99 GLY A CA 1
ATOM 746 C C . GLY A 1 99 ? -13.725 -0.375 -7.102 1.00 98.06 99 GLY A C 1
ATOM 747 O O . GLY A 1 99 ? -13.461 -1.328 -6.368 1.00 98.06 99 GLY A O 1
ATOM 748 N N . ARG A 1 100 ? -14.965 -0.124 -7.540 1.00 98.44 100 ARG A N 1
ATOM 749 C CA . ARG A 1 100 ? -16.134 -0.926 -7.160 1.00 98.44 100 ARG A CA 1
ATOM 750 C C . ARG A 1 100 ? -15.974 -2.396 -7.542 1.00 98.44 100 ARG A C 1
ATOM 752 O O . ARG A 1 100 ? -16.155 -3.259 -6.697 1.00 98.44 100 ARG A O 1
ATOM 759 N N . SER A 1 101 ? -15.531 -2.693 -8.765 1.00 98.31 101 SER A N 1
ATOM 760 C CA . SER A 1 101 ? -15.291 -4.078 -9.193 1.00 98.31 101 SER A CA 1
ATOM 761 C C . SER A 1 101 ? -14.240 -4.803 -8.339 1.00 98.31 101 SER A C 1
ATOM 763 O O . SER A 1 101 ? -14.382 -6.000 -8.085 1.00 98.31 101 SER A O 1
ATOM 765 N N . VAL A 1 102 ? -13.191 -4.106 -7.888 1.00 98.25 102 VAL A N 1
ATOM 766 C CA . VAL A 1 102 ? -12.174 -4.678 -6.988 1.00 98.25 102 VAL A CA 1
ATOM 767 C C . VAL A 1 102 ? -12.764 -4.966 -5.608 1.00 98.25 102 VAL A C 1
ATOM 769 O O . VAL A 1 102 ? -12.474 -6.022 -5.037 1.00 98.25 102 VAL A O 1
ATOM 772 N N . TYR A 1 103 ? -13.584 -4.047 -5.092 1.00 98.00 103 TYR A N 1
ATOM 773 C CA . TYR A 1 103 ? -14.294 -4.200 -3.826 1.00 98.00 103 TYR A CA 1
ATOM 774 C C . TYR A 1 103 ? -15.266 -5.376 -3.864 1.00 98.00 103 TYR A C 1
ATOM 776 O O . TYR A 1 103 ? -15.104 -6.316 -3.088 1.00 98.00 103 TYR A O 1
ATOM 784 N N . ASP A 1 104 ? -16.186 -5.388 -4.826 1.00 97.94 104 ASP A N 1
ATOM 785 C CA . ASP A 1 104 ? -17.246 -6.392 -4.947 1.00 97.94 104 ASP A CA 1
ATOM 786 C C . ASP A 1 104 ? -16.688 -7.813 -5.090 1.00 97.94 104 ASP A C 1
ATOM 788 O O . ASP A 1 104 ? -17.271 -8.772 -4.588 1.00 97.94 104 ASP A O 1
ATOM 792 N N . ALA A 1 105 ? -15.524 -7.964 -5.732 1.00 97.94 105 ALA A N 1
ATOM 793 C CA . ALA A 1 105 ? -14.878 -9.261 -5.865 1.00 97.94 105 ALA A CA 1
ATOM 794 C C . ALA A 1 105 ? -14.479 -9.855 -4.504 1.00 97.94 105 ALA A C 1
ATOM 796 O O . ALA A 1 105 ? -14.614 -11.063 -4.303 1.00 97.94 105 ALA A O 1
ATOM 797 N N . ARG A 1 106 ? -13.924 -9.038 -3.595 1.00 96.94 106 ARG A N 1
ATOM 798 C CA . ARG A 1 106 ? -13.444 -9.467 -2.268 1.00 96.94 106 ARG A CA 1
ATOM 799 C C . ARG A 1 106 ? -13.459 -8.300 -1.259 1.00 96.94 106 ARG A C 1
ATOM 801 O O . ARG A 1 106 ? -12.384 -7.768 -0.959 1.00 96.94 106 ARG A O 1
ATOM 808 N N . PRO A 1 107 ? -14.616 -7.963 -0.657 1.00 97.06 107 PRO A N 1
ATOM 809 C CA . PRO A 1 107 ? -14.736 -6.815 0.251 1.00 97.06 107 PRO A CA 1
ATOM 810 C C . PRO A 1 107 ? -13.813 -6.908 1.468 1.00 97.06 107 PRO A C 1
ATOM 812 O O . PRO A 1 107 ? -13.174 -5.933 1.845 1.00 97.06 107 PRO A O 1
ATOM 815 N N . GLY A 1 108 ? -13.618 -8.111 2.022 1.00 97.38 108 GLY A N 1
ATOM 816 C CA . GLY A 1 108 ? -12.743 -8.330 3.183 1.00 97.38 108 GLY A CA 1
ATOM 817 C C . GLY A 1 108 ? -11.259 -7.990 2.965 1.00 97.38 108 GLY A C 1
ATOM 818 O O . GLY A 1 108 ? -10.452 -8.085 3.884 1.00 97.38 108 GLY A O 1
ATOM 819 N N . ARG A 1 109 ? -10.861 -7.590 1.753 1.00 97.69 109 ARG A N 1
ATOM 820 C CA . ARG A 1 109 ? -9.529 -7.034 1.488 1.00 97.69 109 ARG A CA 1
ATOM 821 C C . ARG A 1 109 ? -9.338 -5.615 2.011 1.00 97.69 109 ARG A C 1
ATOM 823 O O . ARG A 1 109 ? -8.194 -5.188 2.094 1.00 97.69 109 ARG A O 1
ATOM 830 N N . PHE A 1 110 ? -10.425 -4.926 2.339 1.00 98.44 110 PHE A N 1
ATOM 831 C CA . PHE A 1 110 ? -10.438 -3.520 2.731 1.00 98.44 110 PHE A CA 1
ATOM 832 C C . PHE A 1 110 ? -10.509 -3.309 4.251 1.00 98.44 110 PHE A C 1
ATOM 834 O O . PHE A 1 110 ? -10.642 -2.172 4.695 1.00 98.44 110 PHE A O 1
ATOM 841 N N . TYR A 1 111 ? -10.404 -4.383 5.045 1.00 98.50 111 TYR A N 1
ATOM 842 C CA . TYR A 1 111 ? -10.210 -4.277 6.492 1.00 98.50 111 TYR A CA 1
ATOM 843 C C . TYR A 1 111 ? -8.822 -3.720 6.814 1.00 98.50 111 TYR A C 1
ATOM 845 O O . TYR A 1 111 ? -7.824 -4.185 6.252 1.00 98.50 111 TYR A O 1
ATOM 853 N N . ARG A 1 112 ? -8.773 -2.772 7.750 1.00 98.38 112 ARG A N 1
ATOM 854 C CA . ARG A 1 112 ? -7.581 -2.095 8.264 1.00 98.38 112 ARG A CA 1
ATOM 855 C C . ARG A 1 112 ? -6.475 -3.085 8.595 1.00 98.38 112 ARG A C 1
ATOM 857 O O . ARG A 1 112 ? -5.441 -3.046 7.938 1.00 98.38 112 ARG A O 1
ATOM 864 N N . ASP A 1 113 ? -6.729 -4.024 9.503 1.00 98.19 113 ASP A N 1
ATOM 865 C CA . ASP A 1 113 ? -5.730 -4.998 9.963 1.00 98.19 113 ASP A CA 1
ATOM 866 C C . ASP A 1 113 ? -5.090 -5.757 8.800 1.00 98.19 113 ASP A C 1
ATOM 868 O O . ASP A 1 113 ? -3.880 -5.966 8.738 1.00 98.19 113 ASP A O 1
ATOM 872 N N . ARG A 1 114 ? -5.903 -6.149 7.816 1.00 97.94 114 ARG A N 1
ATOM 873 C CA . ARG A 1 114 ? -5.409 -6.864 6.642 1.00 97.94 114 ARG A CA 1
ATOM 874 C C . ARG A 1 114 ? -4.555 -5.969 5.750 1.00 97.94 114 ARG A C 1
ATOM 876 O O . ARG A 1 114 ? -3.543 -6.433 5.223 1.00 97.94 114 ARG A O 1
ATOM 883 N N . LEU A 1 115 ? -4.981 -4.730 5.527 1.00 98.12 115 LEU A N 1
ATOM 884 C CA . LEU A 1 115 ? -4.234 -3.759 4.734 1.00 98.12 115 LEU A CA 1
ATOM 885 C C . LEU A 1 115 ? -2.889 -3.431 5.400 1.00 98.12 115 LEU A C 1
ATOM 887 O O . LEU A 1 115 ? -1.872 -3.402 4.708 1.00 98.12 115 LEU A O 1
ATOM 891 N N . GLU A 1 116 ? -2.873 -3.259 6.723 1.00 98.00 116 GLU A N 1
ATOM 892 C CA . GLU A 1 116 ? -1.670 -3.015 7.526 1.00 98.00 116 GLU A CA 1
ATOM 893 C C . GLU A 1 116 ? -0.698 -4.190 7.443 1.00 98.00 116 GLU A C 1
ATOM 895 O O . GLU A 1 116 ? 0.444 -3.995 7.039 1.00 98.00 116 GLU A O 1
ATOM 900 N N . VAL A 1 117 ? -1.160 -5.425 7.672 1.00 98.19 117 VAL A N 1
ATOM 901 C CA . VAL A 1 117 ? -0.317 -6.629 7.551 1.00 98.19 117 VAL A CA 1
ATOM 902 C C . VAL A 1 117 ? 0.338 -6.731 6.169 1.00 98.19 117 VAL A C 1
ATOM 904 O O . VAL A 1 117 ? 1.523 -7.054 6.056 1.00 98.19 117 VAL A O 1
ATOM 907 N N . ILE A 1 118 ? -0.410 -6.457 5.095 1.00 97.25 118 ILE A N 1
ATOM 908 C CA . ILE A 1 118 ? 0.125 -6.524 3.727 1.00 97.25 118 ILE A CA 1
ATOM 909 C C . ILE A 1 118 ? 1.131 -5.392 3.472 1.00 97.25 118 ILE A C 1
ATOM 911 O O . ILE A 1 118 ? 2.198 -5.653 2.915 1.00 97.25 118 ILE A O 1
ATOM 915 N N . ARG A 1 119 ? 0.821 -4.153 3.881 1.00 97.06 119 ARG A N 1
ATOM 916 C CA . ARG A 1 119 ? 1.745 -3.012 3.774 1.00 97.06 119 ARG A CA 1
ATOM 917 C C . ARG A 1 119 ? 3.054 -3.314 4.498 1.00 97.06 119 ARG A C 1
ATOM 919 O O . ARG A 1 119 ? 4.118 -3.165 3.905 1.00 97.06 119 ARG A O 1
ATOM 926 N N . ASP A 1 120 ? 2.968 -3.783 5.737 1.00 97.06 120 ASP A N 1
ATOM 927 C CA . ASP A 1 120 ? 4.125 -4.048 6.592 1.00 97.06 120 ASP A CA 1
ATOM 928 C C . ASP A 1 120 ? 4.980 -5.190 6.023 1.00 97.06 120 ASP A C 1
ATOM 930 O O . ASP A 1 120 ? 6.210 -5.124 6.034 1.00 97.06 120 ASP A O 1
ATOM 934 N N . THR A 1 121 ? 4.342 -6.191 5.406 1.00 95.88 121 THR A N 1
ATOM 935 C CA . THR A 1 121 ? 5.043 -7.238 4.646 1.00 95.88 121 THR A CA 1
ATOM 936 C C . THR A 1 121 ? 5.844 -6.643 3.484 1.00 95.88 121 THR A C 1
ATOM 938 O O . THR A 1 121 ? 7.018 -6.971 3.307 1.00 95.88 121 THR A O 1
ATOM 941 N N . TYR A 1 122 ? 5.251 -5.749 2.684 1.00 94.75 122 TYR A N 1
ATOM 942 C CA . TYR A 1 122 ? 5.977 -5.097 1.589 1.00 94.75 122 TYR A CA 1
ATOM 943 C C . TYR A 1 122 ? 7.097 -4.188 2.097 1.00 94.75 122 TYR A C 1
ATOM 945 O O . TYR A 1 122 ? 8.185 -4.192 1.520 1.00 94.75 122 TYR A O 1
ATOM 953 N N . GLN A 1 123 ? 6.874 -3.474 3.200 1.00 94.12 123 GLN A N 1
ATOM 954 C CA . GLN A 1 123 ? 7.895 -2.659 3.850 1.00 94.12 123 GLN A CA 1
ATOM 955 C C . GLN A 1 123 ? 9.099 -3.512 4.272 1.00 94.12 123 GLN A C 1
ATOM 957 O O . GLN A 1 123 ? 10.244 -3.134 4.005 1.00 94.12 123 GLN A O 1
ATOM 962 N N . GLN A 1 124 ? 8.859 -4.683 4.869 1.00 93.50 124 GLN A N 1
ATOM 963 C CA . GLN A 1 124 ? 9.919 -5.619 5.235 1.00 93.50 124 GLN A CA 1
ATOM 964 C C . GLN A 1 124 ? 10.688 -6.115 4.002 1.00 93.50 124 GLN A C 1
ATOM 966 O O . GLN A 1 124 ? 11.917 -6.063 3.988 1.00 93.50 124 GLN A O 1
ATOM 971 N N . ILE A 1 125 ? 9.987 -6.523 2.940 1.00 91.81 125 ILE A N 1
ATOM 972 C CA . ILE A 1 125 ? 10.620 -6.992 1.697 1.00 91.81 125 ILE A CA 1
ATOM 973 C C . ILE A 1 125 ? 11.509 -5.899 1.085 1.00 91.81 125 ILE A C 1
ATOM 975 O O . ILE A 1 125 ? 12.643 -6.169 0.687 1.00 91.81 125 ILE A O 1
ATOM 979 N N . VAL A 1 126 ? 11.035 -4.650 1.029 1.00 90.69 126 VAL A N 1
ATOM 980 C CA . VAL A 1 126 ? 11.826 -3.518 0.517 1.00 90.69 126 VAL A CA 1
ATOM 981 C C . VAL A 1 126 ? 13.057 -3.269 1.387 1.00 90.69 126 VAL A C 1
ATOM 983 O O . VAL A 1 126 ? 14.143 -3.034 0.853 1.00 90.69 126 VAL A O 1
ATOM 986 N N . ALA A 1 127 ? 12.922 -3.346 2.713 1.00 90.50 127 ALA A N 1
ATOM 987 C CA . ALA A 1 127 ? 14.047 -3.195 3.631 1.00 90.50 127 ALA A CA 1
ATOM 988 C C . ALA A 1 127 ? 15.112 -4.286 3.418 1.00 90.50 127 ALA A C 1
ATOM 990 O O . ALA A 1 127 ? 16.304 -3.977 3.358 1.00 90.50 127 ALA A O 1
ATOM 991 N N . GLU A 1 128 ? 14.697 -5.538 3.226 1.00 89.69 128 GLU A N 1
ATOM 992 C CA . GLU A 1 128 ? 15.592 -6.659 2.926 1.00 89.69 128 GLU A CA 1
ATOM 993 C C . GLU A 1 128 ? 16.309 -6.475 1.581 1.00 89.69 128 GLU A C 1
ATOM 995 O O . GLU A 1 128 ? 17.533 -6.620 1.510 1.00 89.69 128 GLU A O 1
ATOM 1000 N N . MET A 1 129 ? 15.587 -6.070 0.531 1.00 88.50 129 MET A N 1
ATOM 1001 C CA . MET A 1 129 ? 16.170 -5.762 -0.782 1.00 88.50 129 MET A CA 1
ATOM 1002 C C . MET A 1 129 ? 17.180 -4.608 -0.708 1.00 88.50 129 MET A C 1
ATOM 1004 O O . MET A 1 129 ? 18.242 -4.672 -1.329 1.00 88.50 129 MET A O 1
ATOM 1008 N N . ASN A 1 130 ? 16.892 -3.567 0.079 1.00 87.00 130 ASN A N 1
ATOM 1009 C CA . ASN A 1 130 ? 17.814 -2.452 0.304 1.00 87.00 130 ASN A CA 1
ATOM 1010 C C . ASN A 1 130 ? 19.075 -2.900 1.052 1.00 87.00 130 ASN A C 1
ATOM 1012 O O . ASN A 1 130 ? 20.182 -2.523 0.674 1.00 87.00 130 ASN A O 1
ATOM 1016 N N . ALA A 1 131 ? 18.930 -3.744 2.075 1.00 86.88 131 ALA A N 1
ATOM 1017 C CA . ALA A 1 131 ? 20.064 -4.290 2.813 1.00 86.88 131 ALA A CA 1
ATOM 1018 C C . ALA A 1 131 ? 20.951 -5.197 1.943 1.00 86.88 131 ALA A C 1
ATOM 1020 O O . ALA A 1 131 ? 22.164 -5.234 2.137 1.00 86.88 131 ALA A O 1
AT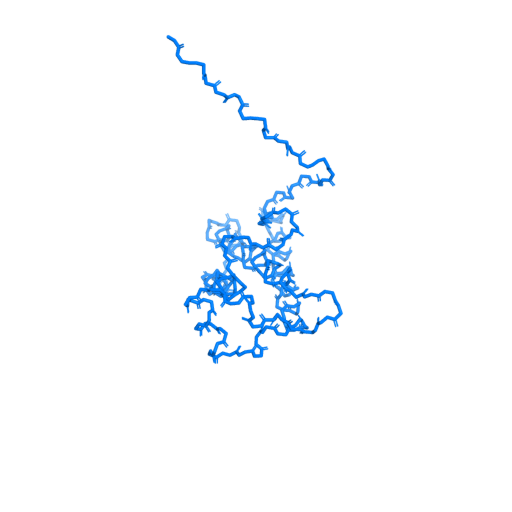OM 1021 N N . GLN A 1 132 ? 20.365 -5.924 0.989 1.00 82.00 132 GLN A N 1
ATOM 1022 C CA . GLN A 1 132 ? 21.101 -6.734 0.014 1.00 82.00 132 GLN A CA 1
ATOM 1023 C C . GLN A 1 132 ? 21.837 -5.866 -1.011 1.00 82.00 132 GLN A C 1
ATOM 1025 O O . GLN A 1 132 ? 22.997 -6.139 -1.304 1.00 82.00 132 GLN A O 1
ATOM 1030 N N . ALA A 1 133 ? 21.198 -4.807 -1.514 1.00 79.31 133 ALA A N 1
ATOM 1031 C CA . ALA A 1 133 ? 21.815 -3.880 -2.461 1.00 79.31 133 ALA A CA 1
ATOM 1032 C C . ALA A 1 133 ? 23.023 -3.142 -1.865 1.00 79.31 133 ALA A C 1
ATOM 1034 O O . ALA A 1 133 ? 23.990 -2.906 -2.575 1.00 79.31 133 ALA A O 1
ATOM 1035 N N . SER A 1 134 ? 23.004 -2.827 -0.566 1.00 74.56 134 SER A N 1
ATOM 1036 C CA . SER A 1 134 ? 24.139 -2.190 0.123 1.00 74.56 134 SER A CA 1
ATOM 1037 C C . SER A 1 134 ? 25.330 -3.124 0.387 1.00 74.56 134 SER A C 1
ATOM 1039 O O . SER A 1 134 ? 26.366 -2.657 0.853 1.00 74.56 134 SER A O 1
ATOM 1041 N N . LYS A 1 135 ? 25.178 -4.438 0.171 1.00 68.44 135 LYS A N 1
ATOM 1042 C CA . LYS A 1 135 ? 26.233 -5.451 0.372 1.00 68.44 135 LYS A CA 1
ATOM 1043 C C . LYS A 1 135 ? 26.897 -5.909 -0.932 1.00 68.44 135 LYS A C 1
ATOM 1045 O O . LYS A 1 135 ? 27.888 -6.632 -0.853 1.00 68.44 135 LYS A O 1
ATOM 1050 N N . ALA A 1 136 ? 26.314 -5.563 -2.079 1.00 58.47 136 ALA A N 1
ATOM 1051 C CA . ALA A 1 136 ? 26.819 -5.879 -3.414 1.00 58.47 136 ALA A CA 1
ATOM 1052 C C . ALA A 1 136 ? 27.732 -4.755 -3.917 1.00 58.47 136 ALA A C 1
ATOM 1054 O O . ALA A 1 136 ? 28.719 -5.088 -4.605 1.00 58.47 136 ALA A O 1
#